Protein AF-A0A3E0PUY2-F1 (afdb_monomer_lite)

Secondary structure (DSSP, 8-state):
-------PPPPTTSPPPHHHHHHHHHHHHHHHHHHHHH---HHHHHHHHHHHHHHHHHT-S-TTGGGHHHHHHHS-GGGHHHHHHHHHHHTTT-TT-B-TTT--BTTTTB-HHHHHHHT--GGGGGSHHHHHHHHHHHHHHH-GGGSHHHHTTS--

pLDDT: 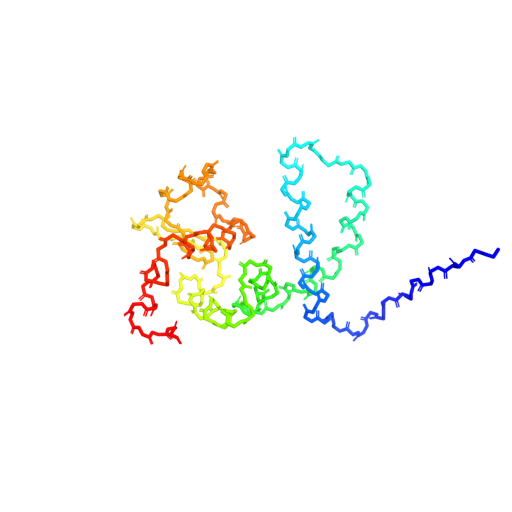mean 85.25, std 16.07, range [38.66, 98.69]

Structure (mmCIF, N/CA/C/O backbone):
data_AF-A0A3E0PUY2-F1
#
_entry.id   AF-A0A3E0PUY2-F1
#
loop_
_atom_site.group_PDB
_atom_site.id
_atom_site.type_symbol
_atom_site.label_atom_id
_atom_site.label_alt_id
_atom_site.label_comp_id
_atom_site.label_asym_id
_atom_site.label_entity_id
_atom_site.label_seq_id
_atom_site.pdbx_PDB_ins_code
_atom_site.Cartn_x
_atom_site.Cartn_y
_atom_site.Cartn_z
_atom_site.occupancy
_atom_site.B_iso_or_equiv
_atom_site.auth_seq_id
_atom_site.auth_comp_id
_atom_site.auth_asym_id
_atom_site.auth_atom_id
_atom_site.pdbx_PDB_model_num
ATOM 1 N N . MET A 1 1 ? -40.647 -15.129 22.048 1.00 40.00 1 MET A N 1
ATOM 2 C CA . MET A 1 1 ? -39.454 -15.988 21.926 1.00 40.00 1 MET A CA 1
ATOM 3 C C . MET A 1 1 ? -38.357 -15.114 21.355 1.00 40.00 1 MET A C 1
ATOM 5 O O . MET A 1 1 ? -38.403 -14.805 20.175 1.00 40.00 1 MET A O 1
ATOM 9 N N . THR A 1 2 ? -37.470 -14.613 22.208 1.00 38.66 2 THR A N 1
ATOM 10 C CA . THR A 1 2 ? -36.368 -13.735 21.801 1.00 38.66 2 THR A CA 1
ATOM 11 C C . THR A 1 2 ? -35.106 -14.575 21.896 1.00 38.66 2 THR A C 1
ATOM 13 O O . THR A 1 2 ? -34.766 -15.032 22.985 1.00 38.66 2 THR A O 1
ATOM 16 N N . ALA A 1 3 ? -34.475 -14.860 20.759 1.00 40.31 3 ALA A N 1
ATOM 17 C CA . ALA A 1 3 ? -33.190 -15.539 20.734 1.00 40.31 3 ALA A CA 1
ATOM 18 C C . ALA A 1 3 ? -32.136 -14.568 21.279 1.00 40.31 3 ALA A C 1
ATOM 20 O O . ALA A 1 3 ? -31.857 -13.541 20.664 1.00 40.31 3 ALA A O 1
ATOM 21 N N . ALA A 1 4 ? -31.604 -14.866 22.463 1.00 40.06 4 ALA A N 1
ATOM 22 C CA . ALA A 1 4 ? -30.401 -14.223 22.958 1.00 40.06 4 ALA A CA 1
ATOM 23 C C . ALA A 1 4 ? -29.227 -14.786 22.151 1.00 40.06 4 ALA A C 1
ATOM 25 O O . ALA A 1 4 ? -28.904 -15.968 22.270 1.00 40.06 4 ALA A O 1
ATOM 26 N N . LEU A 1 5 ? -28.629 -13.956 21.297 1.00 44.53 5 LEU A N 1
ATOM 27 C CA . LEU A 1 5 ? -27.320 -14.236 20.722 1.00 44.53 5 LEU A CA 1
ATOM 28 C C . LEU A 1 5 ? -26.318 -14.180 21.875 1.00 44.53 5 LEU A C 1
ATOM 30 O O . LEU A 1 5 ? -25.949 -13.105 22.345 1.00 44.53 5 LEU A O 1
ATOM 34 N N . LEU A 1 6 ? -25.961 -15.352 22.392 1.00 42.34 6 LEU A N 1
ATOM 35 C CA . LEU A 1 6 ? -24.875 -15.504 23.345 1.00 42.34 6 LEU A CA 1
ATOM 36 C C . LEU A 1 6 ? -23.573 -15.297 22.572 1.00 42.34 6 LEU A C 1
ATOM 38 O O . LEU A 1 6 ? -23.090 -16.209 21.907 1.00 42.34 6 LEU A O 1
ATOM 42 N N . PHE A 1 7 ? -23.029 -14.085 22.639 1.00 43.59 7 PHE A N 1
ATOM 43 C CA . PHE A 1 7 ? -21.609 -13.887 22.393 1.00 43.59 7 PHE A CA 1
ATOM 44 C C . PHE A 1 7 ? -20.865 -14.559 23.547 1.00 43.59 7 PHE A C 1
ATOM 46 O O . PHE A 1 7 ? -20.903 -14.086 24.685 1.00 43.59 7 PHE A O 1
ATOM 53 N N . SER A 1 8 ? -20.258 -15.710 23.269 1.00 47.19 8 SER A N 1
ATOM 54 C CA . SER A 1 8 ? -19.293 -16.315 24.181 1.00 47.19 8 SER A CA 1
ATOM 55 C C . SER A 1 8 ? -18.133 -15.335 24.383 1.00 47.19 8 SER A C 1
ATOM 57 O O . SER A 1 8 ? -17.658 -14.769 23.397 1.00 47.19 8 SER A O 1
ATOM 59 N N . PRO A 1 9 ? -17.664 -15.112 25.624 1.00 47.38 9 PRO A N 1
ATOM 60 C CA . PRO A 1 9 ? -16.438 -14.362 25.835 1.00 47.38 9 PRO A CA 1
ATOM 61 C C . PRO A 1 9 ? -15.287 -15.141 25.194 1.00 47.38 9 PRO A C 1
ATOM 63 O O . PRO A 1 9 ? -15.104 -16.323 25.486 1.00 47.38 9 PRO A O 1
ATOM 66 N N . VAL A 1 10 ? -14.546 -14.478 24.306 1.00 51.72 10 VAL A N 1
ATOM 67 C CA . VAL A 1 10 ? -13.274 -14.968 23.767 1.00 51.72 10 VAL A CA 1
ATOM 68 C C . VAL A 1 10 ? -12.391 -15.400 24.944 1.00 51.72 10 VAL A C 1
ATOM 70 O O . VAL A 1 10 ? -12.147 -14.623 25.872 1.00 51.72 10 VAL A O 1
ATOM 73 N N . SER A 1 11 ? -11.969 -16.664 24.947 1.00 50.25 11 SER A N 1
ATOM 74 C CA . SER A 1 11 ? -10.965 -17.165 25.885 1.00 50.25 11 SER A CA 1
ATOM 75 C C . SER A 1 11 ? -9.659 -16.420 25.628 1.00 50.25 11 SER A C 1
ATOM 77 O O . SER A 1 11 ? -9.105 -16.501 24.541 1.00 50.25 11 SER A O 1
ATOM 79 N N . LEU A 1 12 ? -9.140 -15.725 26.641 1.00 52.91 12 LEU A N 1
ATOM 80 C CA . LEU A 1 12 ? -7.900 -14.934 26.568 1.00 52.91 12 LEU A CA 1
ATOM 81 C C . LEU A 1 12 ? -6.609 -15.773 26.388 1.00 52.91 12 LEU A C 1
ATOM 83 O O . LEU A 1 12 ? -5.519 -15.219 26.497 1.00 52.91 12 LEU A O 1
ATOM 87 N N . ASP A 1 13 ? -6.723 -17.085 26.162 1.00 56.53 13 ASP A N 1
ATOM 88 C CA . ASP A 1 13 ? -5.600 -18.031 26.034 1.00 56.53 13 ASP A CA 1
ATOM 89 C C . ASP A 1 13 ? -5.413 -18.554 24.595 1.00 56.53 13 ASP A C 1
ATOM 91 O O . ASP A 1 13 ? -4.400 -19.169 24.280 1.00 56.53 13 ASP A O 1
ATOM 95 N N . GLU A 1 14 ? -6.358 -18.286 23.688 1.00 67.75 14 GLU A N 1
ATOM 96 C CA . GLU A 1 14 ? -6.216 -18.650 22.276 1.00 67.75 14 GLU A CA 1
ATOM 97 C C . GLU A 1 14 ? -5.814 -17.413 21.469 1.00 67.75 14 GLU A C 1
ATOM 99 O O . GLU A 1 14 ? -6.465 -16.367 21.522 1.00 67.75 14 GLU A O 1
ATOM 104 N N . SER A 1 15 ? -4.698 -17.512 20.741 1.00 72.94 15 SER A N 1
ATOM 105 C CA . SER A 1 15 ? -4.321 -16.496 19.759 1.00 72.94 15 SER A CA 1
ATOM 106 C C . SER A 1 15 ? -5.433 -16.371 18.711 1.00 72.94 15 SER A C 1
ATOM 108 O O . SER A 1 15 ? -5.921 -17.414 18.268 1.00 72.94 15 SER A O 1
ATOM 110 N N . PRO A 1 16 ? -5.804 -15.150 18.281 1.00 80.12 16 PRO A N 1
ATOM 111 C CA . PRO A 1 16 ? -6.812 -14.970 17.244 1.00 80.12 16 PRO A CA 1
ATOM 112 C C . PRO A 1 16 ? -6.466 -15.764 15.986 1.00 80.12 16 PRO A C 1
ATOM 114 O O . PRO A 1 16 ? -5.294 -15.893 15.624 1.00 80.12 16 PRO A O 1
ATOM 117 N N . THR A 1 17 ? -7.489 -16.278 15.319 1.00 83.69 17 THR A N 1
ATOM 118 C CA . THR A 1 17 ? -7.348 -16.941 14.021 1.00 83.69 17 THR A CA 1
ATOM 119 C C . THR A 1 17 ? -7.015 -15.936 12.914 1.00 83.69 17 THR A C 1
ATOM 121 O O . THR A 1 17 ? -7.278 -14.737 13.036 1.00 83.69 17 THR A O 1
ATOM 124 N N . ASP A 1 18 ? -6.483 -16.425 11.789 1.00 78.25 18 ASP A N 1
ATOM 125 C CA . ASP A 1 18 ? -6.200 -15.582 10.619 1.00 78.25 18 ASP A CA 1
ATOM 126 C C . ASP A 1 18 ? -7.458 -14.858 10.109 1.00 78.25 18 ASP A C 1
ATOM 128 O O . ASP A 1 18 ? -7.385 -13.691 9.726 1.00 78.25 18 ASP A O 1
ATOM 132 N N . GLU A 1 19 ? -8.621 -15.517 10.149 1.00 84.31 19 GLU A N 1
ATOM 133 C CA . GLU A 1 19 ? -9.909 -14.941 9.737 1.00 84.31 19 GLU A CA 1
ATOM 134 C C . GLU A 1 19 ? -10.328 -13.785 10.658 1.00 84.31 19 GLU A C 1
ATOM 136 O O . GLU A 1 19 ? -10.641 -12.693 10.180 1.00 84.31 19 GLU A O 1
ATOM 141 N N . GLU A 1 20 ? -10.224 -13.969 11.978 1.00 84.81 20 GLU A N 1
ATOM 142 C CA . GLU A 1 20 ? -10.489 -12.903 12.954 1.00 84.81 20 GLU A CA 1
ATOM 143 C C . GLU A 1 20 ? -9.526 -11.721 12.785 1.00 84.81 20 GLU A C 1
ATOM 145 O O . GLU A 1 20 ? -9.917 -10.561 12.950 1.00 84.81 20 GLU A O 1
ATOM 150 N N . CYS A 1 21 ? -8.273 -11.990 12.411 1.00 83.25 21 CYS A N 1
ATOM 151 C CA . CYS A 1 21 ? -7.306 -10.945 12.112 1.00 83.25 21 CYS A CA 1
ATOM 152 C C . CYS A 1 21 ? -7.650 -10.159 10.846 1.00 83.25 21 CYS A C 1
ATOM 154 O O . CYS A 1 21 ? -7.527 -8.930 10.845 1.00 83.25 21 CYS A O 1
ATOM 156 N N . VAL A 1 22 ? -8.095 -10.831 9.784 1.00 82.50 22 VAL A N 1
ATOM 157 C CA . VAL A 1 22 ? -8.550 -10.167 8.555 1.00 82.50 22 VAL A CA 1
ATOM 158 C C . VAL A 1 22 ? -9.746 -9.262 8.852 1.00 82.50 22 VAL A C 1
ATOM 160 O O . VAL A 1 22 ? -9.731 -8.089 8.467 1.00 82.50 22 VAL A O 1
ATOM 163 N N . ASP A 1 23 ? -10.735 -9.752 9.600 1.00 84.38 23 ASP A N 1
ATOM 164 C CA . ASP A 1 23 ? -11.933 -8.986 9.960 1.00 84.38 23 ASP A CA 1
ATOM 165 C C . ASP A 1 23 ? -11.613 -7.769 10.839 1.00 84.38 23 ASP A C 1
ATOM 167 O O . ASP A 1 23 ? -12.132 -6.665 10.606 1.00 84.38 23 ASP A O 1
ATOM 171 N N . ALA A 1 24 ? -10.714 -7.929 11.815 1.00 82.00 24 ALA A N 1
ATOM 172 C CA . ALA A 1 24 ? -10.246 -6.827 12.648 1.00 82.00 24 ALA A CA 1
ATOM 173 C C . ALA A 1 24 ? -9.562 -5.742 11.797 1.00 82.00 24 ALA A C 1
ATOM 175 O O . ALA A 1 24 ? -9.902 -4.560 11.909 1.00 82.00 24 ALA A O 1
ATOM 176 N N . TRP A 1 25 ? -8.653 -6.122 10.894 1.00 79.38 25 TRP A N 1
ATOM 177 C CA . TRP A 1 25 ? -7.976 -5.183 9.994 1.00 79.38 25 TRP A CA 1
ATOM 178 C C . TRP A 1 25 ? -8.933 -4.498 9.016 1.00 79.38 25 TRP A C 1
ATOM 180 O O . TRP A 1 25 ? -8.860 -3.277 8.845 1.00 79.38 25 TRP A O 1
ATOM 190 N N . ALA A 1 26 ? -9.853 -5.242 8.400 1.00 81.56 26 ALA A N 1
ATOM 191 C CA . ALA A 1 26 ? -10.848 -4.697 7.480 1.00 81.56 26 ALA A CA 1
ATOM 192 C C . ALA A 1 26 ? -11.753 -3.671 8.176 1.00 81.56 26 ALA A C 1
ATOM 194 O O . ALA A 1 26 ? -12.044 -2.596 7.627 1.00 81.56 26 ALA A O 1
ATOM 195 N N . THR A 1 27 ? -12.152 -3.965 9.414 1.00 82.50 27 THR A N 1
ATOM 196 C CA . THR A 1 27 ? -12.974 -3.064 10.220 1.00 82.50 27 THR A CA 1
ATOM 197 C C . THR A 1 27 ? -12.198 -1.812 10.616 1.00 82.50 27 THR A C 1
ATOM 199 O O . THR A 1 27 ? -12.689 -0.703 10.400 1.00 82.50 27 THR A O 1
ATOM 202 N N . MET A 1 28 ? -10.960 -1.955 11.098 1.00 77.62 28 MET A N 1
ATOM 203 C CA . MET A 1 28 ? -10.095 -0.823 11.451 1.00 77.62 28 MET A CA 1
ATOM 204 C C . MET A 1 28 ? -9.815 0.087 10.249 1.00 77.62 28 MET A C 1
ATOM 206 O O . MET A 1 28 ? -9.988 1.303 10.344 1.00 77.62 28 MET A O 1
ATOM 210 N N . ALA A 1 29 ? -9.475 -0.482 9.089 1.00 75.94 29 ALA A N 1
ATOM 211 C CA . ALA A 1 29 ? -9.260 0.280 7.860 1.00 75.94 29 ALA A CA 1
ATOM 212 C C . ALA A 1 29 ? -10.533 1.020 7.412 1.00 75.94 29 ALA A C 1
ATOM 214 O O . ALA A 1 29 ? -10.483 2.161 6.944 1.00 75.94 29 ALA A O 1
ATOM 215 N N . THR A 1 30 ? -11.702 0.397 7.576 1.00 80.06 30 THR A N 1
ATOM 216 C CA . THR A 1 30 ? -12.992 1.026 7.274 1.00 80.06 30 THR A CA 1
ATOM 217 C C . THR A 1 30 ? -13.293 2.181 8.226 1.00 80.06 30 THR A C 1
ATOM 219 O O . THR A 1 30 ? -13.685 3.257 7.766 1.00 80.06 30 THR A O 1
ATOM 222 N N . LEU A 1 31 ? -13.089 1.992 9.531 1.00 71.50 31 LEU A N 1
ATOM 223 C CA . LEU A 1 31 ? -13.293 3.033 10.535 1.00 71.50 31 LEU A CA 1
ATOM 224 C C . LEU A 1 31 ? -12.364 4.224 10.277 1.00 71.50 31 LEU A C 1
ATOM 226 O O . LEU A 1 31 ? -12.868 5.334 10.110 1.00 71.50 31 LEU A O 1
ATOM 230 N N . ALA A 1 32 ? -11.064 3.994 10.075 1.00 69.12 32 ALA A N 1
ATOM 231 C CA . ALA A 1 32 ? -10.090 5.046 9.773 1.00 69.12 32 ALA A CA 1
ATOM 232 C C . ALA A 1 32 ? -10.499 5.905 8.557 1.00 69.12 32 ALA A C 1
ATOM 234 O O . ALA A 1 32 ? -10.498 7.140 8.613 1.00 69.12 32 ALA A O 1
ATOM 235 N N . ARG A 1 33 ? -10.961 5.276 7.463 1.00 68.56 33 ARG A N 1
ATOM 236 C CA . ARG A 1 33 ? -11.478 6.004 6.285 1.00 68.56 33 ARG A CA 1
ATOM 237 C C . ARG A 1 33 ? -12.721 6.839 6.598 1.00 68.56 33 ARG A C 1
ATOM 239 O O . ARG A 1 33 ? -12.936 7.895 5.997 1.00 68.56 33 ARG A O 1
ATOM 246 N N . GLN A 1 34 ? -13.586 6.362 7.488 1.00 67.31 34 GLN A N 1
ATOM 247 C CA . GLN A 1 34 ? -14.824 7.050 7.838 1.00 67.31 34 GLN A CA 1
ATOM 248 C C . GLN A 1 34 ? -14.605 8.223 8.802 1.00 67.31 34 GLN A C 1
ATOM 250 O O . GLN A 1 34 ? -15.352 9.205 8.739 1.00 67.31 34 GLN A O 1
ATOM 255 N N . GLU A 1 35 ? -13.605 8.139 9.673 1.00 67.31 35 GLU A N 1
ATOM 256 C CA . GLU A 1 35 ? -13.200 9.212 10.585 1.00 67.31 35 GLU A CA 1
ATOM 257 C C . GLU A 1 35 ? -12.719 10.438 9.820 1.00 67.31 35 GLU A C 1
ATOM 259 O O . GLU A 1 35 ? -13.213 11.541 10.063 1.00 67.31 35 GLU A O 1
ATOM 264 N N . ALA A 1 36 ? -11.877 10.225 8.803 1.00 58.78 36 ALA A N 1
ATOM 265 C CA . ALA A 1 36 ? -11.389 11.278 7.915 1.00 58.78 36 ALA A CA 1
ATOM 266 C C . ALA A 1 36 ? -12.516 12.064 7.215 1.00 58.78 36 ALA A C 1
ATOM 268 O O . ALA A 1 36 ? -12.317 13.205 6.803 1.00 58.78 36 ALA A O 1
ATOM 269 N N . ARG A 1 37 ? -13.714 11.475 7.074 1.00 58.94 37 ARG A N 1
ATOM 270 C CA . ARG A 1 37 ? -14.856 12.101 6.389 1.00 58.94 37 ARG A CA 1
ATOM 271 C C . ARG A 1 37 ? -15.844 12.802 7.320 1.00 58.94 37 ARG A C 1
ATOM 273 O O . ARG A 1 37 ? -16.547 13.697 6.858 1.00 58.94 37 ARG A O 1
ATOM 280 N N . ARG A 1 38 ? -16.002 12.347 8.569 1.00 65.44 38 ARG A N 1
ATOM 281 C CA . ARG A 1 38 ? -17.141 12.747 9.428 1.00 65.44 38 ARG A CA 1
ATOM 282 C C . ARG A 1 38 ? -16.820 12.913 10.921 1.00 65.44 38 ARG A C 1
ATOM 284 O O . ARG A 1 38 ? -17.720 13.291 11.663 1.00 65.44 38 ARG A O 1
ATOM 291 N N . GLY A 1 39 ? -15.583 12.659 11.357 1.00 57.44 39 GLY A N 1
ATOM 292 C CA . GLY A 1 39 ? -15.235 12.549 12.780 1.00 57.44 39 GLY A CA 1
ATOM 293 C C . GLY A 1 39 ? -15.731 11.240 13.418 1.00 57.44 39 GLY A C 1
ATOM 294 O O . GLY A 1 39 ? -16.598 10.553 12.864 1.00 57.44 39 GLY A O 1
ATOM 295 N N . LEU A 1 40 ? -15.157 10.854 14.566 1.00 65.38 40 LEU A N 1
ATOM 296 C CA . LEU A 1 40 ? -15.626 9.692 15.335 1.00 65.38 40 LEU A CA 1
ATOM 297 C C . LEU A 1 40 ? -16.907 10.028 16.097 1.00 65.38 40 LEU A C 1
ATOM 299 O O . LEU A 1 40 ? -17.002 11.064 16.751 1.00 65.38 40 LEU A O 1
ATOM 303 N N . THR A 1 41 ? -17.861 9.103 16.078 1.00 74.38 41 THR A N 1
ATOM 304 C CA . THR A 1 41 ? -19.014 9.104 16.984 1.00 74.38 41 THR A CA 1
ATOM 305 C C . THR A 1 41 ? -18.716 8.242 18.216 1.00 74.38 41 THR A C 1
ATOM 307 O O . THR A 1 41 ? -17.818 7.401 18.186 1.00 74.38 41 THR A O 1
ATOM 310 N N . SER A 1 42 ? -19.481 8.417 19.301 1.00 70.56 42 SER A N 1
ATOM 311 C CA . SER A 1 42 ? -19.315 7.619 20.531 1.00 70.56 42 SER A CA 1
ATOM 312 C C . SER A 1 42 ? -19.497 6.115 20.291 1.00 70.56 42 SER A C 1
ATOM 314 O O . SER A 1 42 ? -18.767 5.314 20.867 1.00 70.56 42 SER A O 1
ATOM 316 N N . ASP A 1 43 ? -20.409 5.733 19.396 1.00 74.81 43 ASP A N 1
ATOM 317 C CA . ASP A 1 43 ? -20.631 4.328 19.032 1.00 74.81 43 ASP A CA 1
ATOM 318 C C . ASP A 1 43 ? -19.412 3.725 18.320 1.00 74.81 43 ASP A C 1
ATOM 320 O O . ASP A 1 43 ? -19.065 2.570 18.542 1.00 74.81 43 ASP A O 1
ATOM 324 N N . ARG A 1 44 ? -18.700 4.523 17.511 1.00 73.44 44 ARG A N 1
ATOM 325 C CA . ARG A 1 44 ? -17.463 4.080 16.848 1.00 73.44 44 ARG A CA 1
ATOM 326 C C . ARG A 1 44 ? -16.314 3.906 17.826 1.00 73.44 44 ARG A C 1
ATOM 328 O O . ARG A 1 44 ? -15.549 2.963 17.681 1.00 73.44 44 ARG A O 1
ATOM 335 N N . LEU A 1 45 ? -16.204 4.783 18.824 1.00 67.56 45 LEU A N 1
ATOM 336 C CA . LEU A 1 45 ? -15.220 4.628 19.897 1.00 67.56 45 LEU A CA 1
ATOM 337 C C . LEU A 1 45 ? -15.437 3.322 20.675 1.00 67.56 45 LEU A C 1
ATOM 339 O O . LEU A 1 45 ? -14.465 2.663 21.031 1.00 67.56 45 LEU A O 1
ATOM 343 N N . ALA A 1 46 ? -16.694 2.927 20.897 1.00 75.44 46 ALA A N 1
ATOM 344 C CA . ALA A 1 46 ? -17.013 1.640 21.507 1.00 75.44 46 ALA A CA 1
ATOM 345 C C . ALA A 1 46 ? -16.585 0.465 20.608 1.00 75.44 46 ALA A C 1
ATOM 347 O O . ALA A 1 46 ? -15.866 -0.411 21.076 1.00 75.44 46 ALA A O 1
ATOM 348 N N . SER A 1 47 ? -16.910 0.496 19.308 1.00 76.38 47 SER A N 1
ATOM 349 C CA . SER A 1 47 ? -16.458 -0.540 18.362 1.00 76.38 47 SER A CA 1
ATOM 350 C C . SER A 1 47 ? -14.934 -0.640 18.260 1.00 76.38 47 SER A C 1
ATOM 352 O O . SER A 1 47 ? -14.406 -1.740 18.145 1.00 76.38 47 SER A O 1
ATOM 354 N N . LEU A 1 48 ? -14.215 0.487 18.319 1.00 74.50 48 LEU A N 1
ATOM 355 C CA . LEU A 1 48 ? -12.753 0.475 18.374 1.00 74.50 48 LEU A CA 1
ATOM 356 C C . LEU A 1 48 ? -12.266 -0.239 19.636 1.00 74.50 48 LEU A C 1
ATOM 358 O O . LEU A 1 48 ? -11.464 -1.159 19.529 1.00 74.50 48 LEU A O 1
ATOM 362 N N . ASN A 1 49 ? -12.773 0.133 20.814 1.00 78.19 49 ASN A N 1
ATOM 363 C CA . ASN A 1 49 ? -12.352 -0.479 22.078 1.00 78.19 49 ASN A CA 1
ATOM 364 C C . ASN A 1 49 ? -12.585 -1.994 22.127 1.00 78.19 49 ASN A C 1
ATOM 366 O O . ASN A 1 49 ? -11.749 -2.701 22.686 1.00 78.19 49 ASN A O 1
ATOM 370 N N . ASP A 1 50 ? -13.660 -2.484 21.512 1.00 82.81 50 ASP A N 1
ATOM 371 C CA . ASP A 1 50 ? -13.954 -3.919 21.447 1.00 82.81 50 ASP A CA 1
ATOM 372 C C . ASP A 1 50 ? -13.003 -4.673 20.499 1.00 82.81 50 ASP A C 1
ATOM 374 O O . ASP A 1 50 ? -12.658 -5.824 20.757 1.00 82.81 50 ASP A O 1
ATOM 378 N N . LEU A 1 51 ? -12.538 -4.028 19.422 1.00 76.25 51 LEU A N 1
ATOM 379 C CA . LEU A 1 51 ? -11.661 -4.639 18.412 1.00 76.25 51 LEU A CA 1
ATOM 380 C C . LEU A 1 51 ? -10.167 -4.472 18.705 1.00 76.25 51 LEU A C 1
ATOM 382 O O . LEU A 1 51 ? -9.347 -5.215 18.163 1.00 76.25 51 LEU A O 1
ATOM 386 N N . LEU A 1 52 ? -9.796 -3.507 19.551 1.00 74.56 52 LEU A N 1
ATOM 387 C CA . LEU A 1 52 ? -8.403 -3.202 19.879 1.00 74.56 52 LEU A CA 1
ATOM 388 C C . LEU A 1 52 ? -7.609 -4.420 20.389 1.00 74.56 52 LEU A C 1
ATOM 390 O O . LEU A 1 52 ? -6.481 -4.584 19.925 1.00 74.56 52 LEU A O 1
ATOM 394 N N . PRO A 1 53 ? -8.126 -5.289 21.282 1.00 78.62 53 PRO A N 1
ATOM 395 C CA . PRO A 1 53 ? -7.375 -6.457 21.748 1.00 78.62 53 PRO A CA 1
ATOM 396 C C . PRO A 1 53 ? -7.028 -7.433 20.617 1.00 78.62 53 PRO A C 1
ATOM 398 O O . PRO A 1 53 ? -5.871 -7.837 20.495 1.00 78.62 53 PRO A O 1
ATOM 401 N N . THR A 1 54 ? -8.001 -7.752 19.756 1.00 76.38 54 THR A N 1
ATOM 402 C CA . THR A 1 54 ? -7.807 -8.619 18.584 1.00 76.38 54 THR A CA 1
ATOM 403 C C . THR A 1 54 ? -6.831 -7.981 17.606 1.00 76.38 54 THR A C 1
ATOM 405 O O . THR A 1 54 ? -5.859 -8.611 17.205 1.00 76.38 54 THR A O 1
ATOM 408 N N . PHE A 1 55 ? -7.018 -6.698 17.290 1.00 74.00 55 PHE A N 1
ATOM 409 C CA . PHE A 1 55 ? -6.119 -5.955 16.414 1.00 74.00 55 PHE A CA 1
ATOM 410 C C . PHE A 1 55 ? -4.674 -5.968 16.921 1.00 74.00 55 PHE A C 1
ATOM 412 O O . PHE A 1 55 ? -3.758 -6.286 16.164 1.00 74.00 55 PHE A O 1
ATOM 419 N N . VAL A 1 56 ? -4.463 -5.666 18.207 1.00 75.75 56 VAL A N 1
ATOM 420 C CA . VAL A 1 56 ? -3.131 -5.682 18.821 1.00 75.75 56 VAL A CA 1
ATOM 421 C C . VAL A 1 56 ? -2.513 -7.064 18.678 1.00 75.75 56 VAL A C 1
ATOM 423 O O . VAL A 1 56 ? -1.409 -7.144 18.149 1.00 75.75 56 VAL A O 1
ATOM 426 N N . ALA A 1 57 ? -3.224 -8.132 19.054 1.00 77.38 57 ALA A N 1
ATOM 427 C CA . ALA A 1 57 ? -2.740 -9.506 18.926 1.00 77.38 57 ALA A CA 1
ATOM 428 C C . ALA A 1 57 ? -2.349 -9.862 17.478 1.00 77.38 57 ALA A C 1
ATOM 430 O O . ALA A 1 57 ? -1.264 -10.396 17.252 1.00 77.38 57 ALA A O 1
ATOM 431 N N . CYS A 1 58 ? -3.150 -9.456 16.493 1.00 74.50 58 CYS A N 1
ATOM 432 C CA . CYS A 1 58 ? -2.871 -9.654 15.068 1.00 74.50 58 CYS A CA 1
ATOM 433 C C . CYS A 1 58 ? -1.681 -8.838 14.538 1.00 74.50 58 CYS A C 1
ATOM 435 O O . CYS A 1 58 ? -1.185 -9.107 13.447 1.00 74.50 58 CYS A O 1
ATOM 437 N N . THR A 1 59 ? -1.202 -7.839 15.287 1.00 73.44 59 THR A N 1
ATOM 438 C CA . THR A 1 59 ? -0.030 -7.030 14.914 1.00 73.44 59 THR A CA 1
ATOM 439 C C . THR A 1 59 ? 1.272 -7.472 15.590 1.00 73.44 59 THR A C 1
ATOM 441 O O . THR A 1 59 ? 2.304 -6.854 15.314 1.00 73.44 59 THR A O 1
ATOM 444 N N . GLN A 1 60 ? 1.243 -8.514 16.437 1.00 70.19 60 GLN A N 1
ATOM 445 C CA . GLN A 1 60 ? 2.392 -8.984 17.233 1.00 70.19 60 GLN A CA 1
ATOM 446 C C . GLN A 1 60 ? 3.418 -9.821 16.450 1.00 70.19 60 GLN A C 1
ATOM 448 O O . GLN A 1 60 ? 4.416 -10.237 17.032 1.00 70.19 60 GLN A O 1
ATOM 453 N N . GLY A 1 61 ? 3.197 -10.090 15.158 1.00 67.94 61 GLY A N 1
ATOM 454 C CA . GLY A 1 61 ? 4.203 -10.746 14.317 1.00 67.94 61 GLY A CA 1
ATOM 455 C C . GLY A 1 61 ? 5.463 -9.885 14.136 1.00 67.94 61 GLY A C 1
ATOM 456 O O . GLY A 1 61 ? 5.405 -8.652 14.183 1.00 67.94 61 GLY A O 1
ATOM 457 N N . ASP A 1 62 ? 6.597 -10.531 13.877 1.00 76.50 62 ASP A N 1
ATOM 458 C CA . ASP A 1 62 ? 7.850 -9.842 13.572 1.00 76.50 62 ASP A CA 1
ATOM 459 C C . ASP A 1 62 ? 7.992 -9.581 12.065 1.00 76.50 62 ASP A C 1
ATOM 461 O O . ASP A 1 62 ? 7.579 -10.377 11.221 1.00 76.50 62 ASP A O 1
ATOM 465 N N . GLY A 1 63 ? 8.611 -8.451 11.713 1.00 87.94 63 GLY A N 1
ATOM 466 C CA . GLY A 1 63 ? 8.973 -8.135 10.330 1.00 87.94 63 GLY A CA 1
ATOM 467 C C . GLY A 1 63 ? 7.778 -8.065 9.375 1.00 87.94 63 GLY A C 1
ATOM 468 O O . GLY A 1 63 ? 6.877 -7.244 9.552 1.00 87.94 63 GLY A O 1
ATOM 469 N N . VAL A 1 64 ? 7.817 -8.886 8.323 1.00 94.38 64 VAL A N 1
ATOM 470 C CA . VAL A 1 64 ? 6.822 -8.896 7.241 1.00 94.38 64 VAL A CA 1
ATOM 471 C C . VAL A 1 64 ? 5.552 -9.640 7.653 1.00 94.38 64 VAL A C 1
ATOM 473 O O . VAL A 1 64 ? 4.463 -9.166 7.346 1.00 94.38 64 VAL A O 1
ATOM 476 N N . ASP A 1 65 ? 5.673 -10.749 8.388 1.00 91.75 65 ASP A N 1
ATOM 477 C CA . ASP A 1 65 ? 4.579 -11.701 8.642 1.00 91.75 65 ASP A CA 1
ATOM 478 C C . ASP A 1 65 ? 3.365 -11.062 9.327 1.00 91.75 65 ASP A C 1
ATOM 480 O O . ASP A 1 65 ? 2.221 -11.391 9.013 1.00 91.75 65 ASP A O 1
ATOM 484 N N . ARG A 1 66 ? 3.591 -10.052 10.175 1.00 90.44 66 ARG A N 1
ATOM 485 C CA . ARG A 1 66 ? 2.526 -9.282 10.845 1.00 90.44 66 ARG A CA 1
ATOM 486 C C . ARG A 1 66 ? 1.536 -8.598 9.903 1.00 90.44 66 ARG A C 1
ATOM 488 O O . ARG A 1 66 ? 0.457 -8.201 10.334 1.00 90.44 66 ARG A O 1
ATOM 495 N N . TRP A 1 67 ? 1.914 -8.397 8.644 1.00 93.25 67 TRP A N 1
ATOM 496 C CA . TRP A 1 67 ? 1.083 -7.719 7.656 1.00 93.25 67 TRP A CA 1
ATOM 497 C C . TRP A 1 67 ? 0.199 -8.677 6.861 1.00 93.25 67 TRP A C 1
ATOM 499 O O . TRP A 1 67 ? -0.681 -8.197 6.152 1.00 93.25 67 TRP A O 1
ATOM 509 N N . GLY A 1 68 ? 0.376 -9.997 6.995 1.00 93.06 68 GLY A N 1
ATOM 510 C CA . GLY A 1 68 ? -0.368 -11.009 6.237 1.00 93.06 68 GLY A CA 1
ATOM 511 C C . GLY A 1 68 ? -1.886 -10.802 6.268 1.00 93.06 68 GLY A C 1
ATOM 512 O O . GLY A 1 68 ? -2.486 -10.651 5.202 1.00 93.06 68 GLY A O 1
ATOM 513 N N . PRO A 1 69 ? -2.511 -10.671 7.454 1.00 90.94 69 PRO A N 1
ATOM 514 C CA . PRO A 1 69 ? -3.943 -10.401 7.545 1.00 90.94 69 PRO A CA 1
ATOM 515 C C . PRO A 1 69 ? -4.373 -9.111 6.832 1.00 90.94 69 PRO A C 1
ATOM 517 O O . PRO A 1 69 ? -5.401 -9.090 6.162 1.00 90.94 69 PRO A O 1
ATOM 520 N N . LEU A 1 70 ? -3.573 -8.041 6.908 1.00 91.88 70 LEU A N 1
ATOM 521 C CA . LEU A 1 70 ? -3.875 -6.782 6.222 1.00 91.88 70 LEU A CA 1
ATOM 522 C C . LEU A 1 70 ? -3.694 -6.887 4.701 1.00 91.88 70 LEU A C 1
ATOM 524 O O . LEU A 1 70 ? -4.455 -6.279 3.951 1.00 91.88 70 LEU A O 1
ATOM 528 N N . VAL A 1 71 ? -2.714 -7.659 4.227 1.00 96.12 71 VAL A N 1
ATOM 529 C CA . VAL A 1 71 ? -2.539 -7.951 2.797 1.00 96.12 71 VAL A CA 1
ATOM 530 C C . VAL A 1 71 ? -3.775 -8.673 2.253 1.00 96.12 71 VAL A C 1
ATOM 532 O O . VAL A 1 71 ? -4.304 -8.264 1.220 1.00 96.12 71 VAL A O 1
ATOM 535 N N . SER A 1 72 ? -4.303 -9.658 2.981 1.00 94.25 72 SER A N 1
ATOM 536 C CA . SER A 1 72 ? -5.514 -10.400 2.598 1.00 94.25 72 SER A CA 1
ATOM 537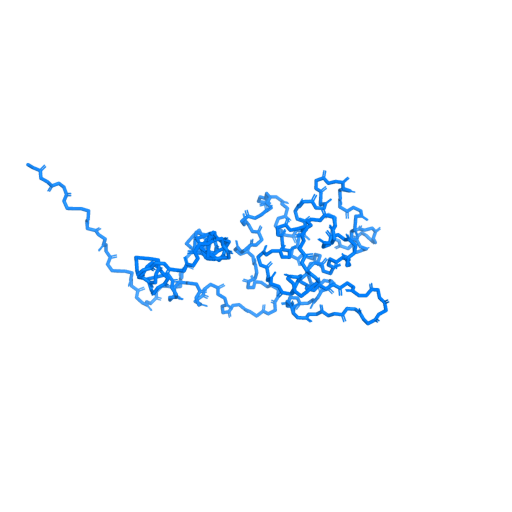 C C . SER A 1 72 ? -6.778 -9.532 2.490 1.00 94.25 72 SER A C 1
ATOM 539 O O . SER A 1 72 ? -7.735 -9.933 1.836 1.00 94.25 72 SER A O 1
ATOM 541 N N . VAL A 1 73 ? -6.795 -8.324 3.070 1.00 93.31 73 VAL A N 1
ATOM 542 C CA . VAL A 1 73 ? -7.903 -7.364 2.887 1.00 93.31 73 VAL A CA 1
ATOM 543 C C . VAL A 1 73 ? -7.927 -6.781 1.465 1.00 93.31 73 VAL A C 1
ATOM 545 O O . VAL A 1 73 ? -8.998 -6.450 0.955 1.00 93.31 73 VAL A O 1
ATOM 548 N N . TYR A 1 74 ? -6.766 -6.624 0.818 1.00 96.06 74 TYR A N 1
ATOM 549 C CA . TYR A 1 74 ? -6.632 -5.880 -0.447 1.00 96.06 74 TYR A CA 1
ATOM 550 C C . TYR A 1 74 ? -6.241 -6.729 -1.655 1.00 96.06 74 TYR A C 1
ATOM 552 O O . TYR A 1 74 ? -6.354 -6.253 -2.790 1.00 96.06 74 TYR A O 1
ATOM 560 N N . PHE A 1 75 ? -5.761 -7.948 -1.426 1.00 96.88 75 PHE A N 1
ATOM 561 C CA . PHE A 1 75 ? -5.246 -8.841 -2.456 1.00 96.88 75 PHE A CA 1
ATOM 562 C C . PHE A 1 75 ? -5.963 -10.189 -2.408 1.00 96.88 75 PHE A C 1
ATOM 564 O O . PHE A 1 75 ? -6.438 -10.616 -1.358 1.00 96.88 75 PHE A O 1
ATOM 571 N N . ALA A 1 76 ? -6.049 -10.854 -3.560 1.00 95.56 76 ALA A N 1
ATOM 572 C CA . ALA A 1 76 ? -6.598 -12.201 -3.637 1.00 95.56 76 ALA A CA 1
ATOM 573 C C . ALA A 1 76 ? -5.712 -13.187 -2.859 1.00 95.56 76 ALA A C 1
ATOM 575 O O . ALA A 1 76 ? -4.501 -12.988 -2.750 1.00 95.56 76 ALA A O 1
ATOM 576 N N . SER A 1 77 ? -6.305 -14.263 -2.341 1.00 93.44 77 SER A N 1
ATOM 577 C CA . SER A 1 77 ? -5.602 -15.266 -1.528 1.00 93.44 77 SER A CA 1
ATOM 578 C C . SER A 1 77 ? -4.348 -15.830 -2.206 1.00 93.44 77 SER A C 1
ATOM 580 O O . SER A 1 77 ? -3.314 -15.996 -1.568 1.00 93.44 77 SER A O 1
ATOM 582 N N . GLU A 1 78 ? -4.414 -16.060 -3.516 1.00 96.00 78 GLU A N 1
ATOM 583 C CA . GLU A 1 78 ? -3.329 -16.576 -4.355 1.00 96.00 78 GLU A CA 1
ATOM 584 C C . GLU A 1 78 ? -2.171 -15.585 -4.570 1.00 96.00 78 GLU A C 1
ATOM 586 O O . GLU A 1 78 ? -1.110 -15.961 -5.074 1.00 96.00 78 GLU A O 1
ATOM 591 N N . ASP A 1 79 ? -2.365 -14.322 -4.194 1.00 97.50 79 ASP A N 1
ATOM 592 C CA . ASP A 1 79 ? -1.390 -13.247 -4.348 1.00 97.50 79 ASP A CA 1
ATOM 593 C C . ASP A 1 79 ? -0.742 -12.828 -3.025 1.00 97.50 79 ASP A C 1
ATOM 595 O O . ASP A 1 79 ? 0.274 -12.129 -3.048 1.00 97.50 79 ASP A O 1
ATOM 599 N N . VAL A 1 80 ? -1.275 -13.267 -1.880 1.00 96.44 80 VAL A N 1
ATOM 600 C CA . VAL A 1 80 ? -0.798 -12.858 -0.548 1.00 96.44 80 VAL A CA 1
ATOM 601 C C . VAL A 1 80 ? 0.691 -13.153 -0.379 1.00 96.44 80 VAL A C 1
ATOM 603 O O . VAL A 1 80 ? 1.463 -12.242 -0.085 1.00 96.44 80 VAL A O 1
ATOM 606 N N . GLU A 1 81 ? 1.131 -14.385 -0.643 1.00 97.12 81 GLU A N 1
ATOM 607 C CA . GLU A 1 81 ? 2.547 -14.770 -0.515 1.00 97.12 81 GLU A CA 1
ATOM 608 C C . GLU A 1 81 ? 3.460 -13.925 -1.414 1.00 97.12 81 GLU A C 1
ATOM 610 O O . GLU A 1 81 ? 4.553 -13.5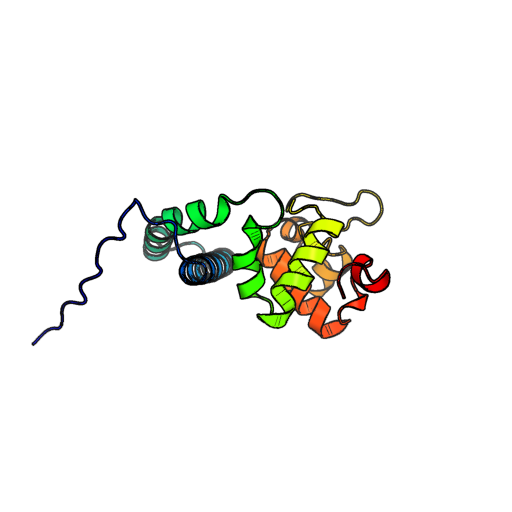14 -1.013 1.00 97.12 81 GLU A O 1
ATOM 615 N N . ARG A 1 82 ? 2.993 -13.600 -2.626 1.00 98.31 82 ARG A N 1
ATOM 616 C CA . ARG A 1 82 ? 3.738 -12.768 -3.575 1.00 98.31 82 ARG A CA 1
ATOM 617 C C . ARG A 1 82 ? 3.894 -11.345 -3.056 1.00 98.31 82 ARG A C 1
ATOM 619 O O . ARG A 1 82 ? 4.992 -10.792 -3.111 1.00 98.31 82 ARG A O 1
ATOM 626 N N . VAL A 1 83 ? 2.820 -10.756 -2.542 1.00 98.44 83 VAL A N 1
ATOM 627 C CA . VAL A 1 83 ? 2.838 -9.405 -1.967 1.00 98.44 83 VAL A CA 1
ATOM 628 C C . VAL A 1 83 ? 3.729 -9.355 -0.729 1.00 98.44 83 VAL A C 1
ATOM 630 O O . VAL A 1 83 ? 4.518 -8.423 -0.592 1.00 98.44 83 VAL A O 1
ATOM 633 N N . MET A 1 84 ? 3.681 -10.378 0.123 1.00 98.00 84 MET A N 1
ATOM 634 C CA . MET A 1 84 ? 4.552 -10.490 1.295 1.00 98.00 84 MET A CA 1
ATOM 635 C C . MET A 1 84 ? 6.031 -10.598 0.887 1.00 98.00 84 MET A C 1
ATOM 637 O O . MET A 1 84 ? 6.874 -9.880 1.425 1.00 98.00 84 MET A O 1
ATOM 641 N N . CYS A 1 85 ? 6.356 -11.389 -0.144 1.00 98.44 85 CYS A N 1
ATOM 642 C CA . CYS A 1 85 ? 7.705 -11.432 -0.723 1.00 98.44 85 CYS A CA 1
ATOM 643 C C . CYS A 1 85 ? 8.165 -10.052 -1.227 1.00 98.44 85 CYS A C 1
ATOM 645 O O . CYS A 1 85 ? 9.284 -9.617 -0.936 1.00 98.44 85 CYS A O 1
ATOM 647 N N . LEU A 1 86 ? 7.301 -9.336 -1.958 1.00 98.56 86 LEU A N 1
ATOM 648 C CA . LEU A 1 86 ? 7.594 -7.982 -2.430 1.00 98.56 86 LEU A CA 1
ATOM 649 C C . LEU A 1 86 ? 7.856 -7.038 -1.254 1.00 98.56 86 LEU A C 1
ATOM 651 O O . LEU A 1 86 ? 8.888 -6.375 -1.241 1.00 98.56 86 LEU A O 1
ATOM 655 N N . MET A 1 87 ? 6.986 -7.026 -0.246 1.00 98.62 87 MET A N 1
ATOM 656 C CA . MET A 1 87 ? 7.129 -6.196 0.952 1.00 98.62 87 MET A CA 1
ATOM 657 C C . MET A 1 87 ? 8.462 -6.440 1.672 1.00 98.62 87 MET A C 1
ATOM 659 O O . MET A 1 87 ? 9.127 -5.490 2.090 1.00 98.62 87 MET A O 1
ATOM 663 N N . GLY A 1 88 ? 8.899 -7.699 1.761 1.00 98.06 88 GLY A N 1
ATOM 664 C CA . GLY A 1 88 ? 10.207 -8.049 2.312 1.00 98.06 88 GLY A CA 1
ATOM 665 C C . GLY A 1 88 ? 11.367 -7.384 1.570 1.00 98.06 88 GLY A C 1
ATOM 666 O O . GLY A 1 88 ? 12.281 -6.853 2.199 1.00 98.06 88 GLY A O 1
ATOM 667 N N . HIS A 1 89 ? 11.313 -7.341 0.238 1.00 98.12 89 HIS A N 1
ATOM 668 C CA . HIS A 1 89 ? 12.341 -6.689 -0.576 1.00 98.12 89 HIS A CA 1
ATOM 669 C C . HIS A 1 89 ? 12.224 -5.164 -0.651 1.00 98.12 89 HIS A C 1
ATOM 671 O O . HIS A 1 89 ? 13.239 -4.497 -0.850 1.00 98.12 89 HIS A O 1
ATOM 677 N N . GLU A 1 90 ? 11.012 -4.625 -0.554 1.00 98.06 90 GLU A N 1
ATOM 678 C CA . GLU A 1 90 ? 10.742 -3.198 -0.717 1.00 98.06 90 GLU A CA 1
ATOM 679 C C . GLU A 1 90 ? 10.989 -2.424 0.588 1.00 98.06 90 GLU A C 1
ATOM 681 O O . GLU A 1 90 ? 11.640 -1.378 0.572 1.00 98.06 90 GLU A O 1
ATOM 686 N N . SER A 1 91 ? 10.529 -2.938 1.732 1.00 98.06 91 SER A N 1
ATOM 687 C CA . SER A 1 91 ? 10.605 -2.224 3.016 1.00 98.06 91 SER A CA 1
ATOM 688 C C . SER A 1 91 ? 11.055 -3.071 4.202 1.00 98.06 91 SER A C 1
ATOM 690 O O . SER A 1 91 ? 11.231 -2.528 5.291 1.00 98.06 91 SER A O 1
ATOM 692 N N . ASN A 1 92 ? 11.204 -4.389 4.034 1.00 97.00 92 ASN A N 1
ATOM 693 C CA . ASN A 1 92 ? 11.391 -5.327 5.143 1.00 97.00 92 ASN A CA 1
ATOM 694 C C . ASN A 1 92 ? 10.259 -5.241 6.195 1.00 97.00 92 ASN A C 1
ATOM 696 O O . ASN A 1 92 ? 10.486 -5.423 7.391 1.00 97.00 92 ASN A O 1
ATOM 700 N N . GLY A 1 93 ? 9.038 -4.913 5.753 1.00 96.31 93 GLY A N 1
ATOM 701 C CA . GLY A 1 93 ? 7.874 -4.750 6.627 1.00 96.31 93 GLY A CA 1
ATOM 702 C C . GLY A 1 93 ? 7.846 -3.438 7.422 1.00 96.31 93 GLY A C 1
ATOM 703 O O . GLY A 1 93 ? 7.031 -3.312 8.334 1.00 96.31 93 GLY A O 1
ATOM 704 N N . ASP A 1 94 ? 8.702 -2.459 7.107 1.00 96.25 94 ASP A N 1
ATOM 705 C CA . ASP A 1 94 ? 8.704 -1.144 7.758 1.00 96.25 94 ASP A CA 1
ATOM 706 C C . ASP A 1 94 ? 7.713 -0.181 7.065 1.00 96.25 94 ASP A C 1
ATOM 708 O O . ASP A 1 94 ? 7.944 0.246 5.927 1.00 96.25 94 ASP A O 1
ATOM 712 N N . PRO A 1 95 ? 6.606 0.215 7.725 1.00 96.00 95 PRO A N 1
ATOM 713 C CA . PRO A 1 95 ? 5.627 1.125 7.136 1.00 96.00 95 PRO A CA 1
ATOM 714 C C . PRO A 1 95 ? 6.125 2.571 7.058 1.00 96.00 95 PRO A C 1
ATOM 716 O O . PRO A 1 95 ? 5.535 3.384 6.353 1.00 96.00 95 PRO A O 1
ATOM 719 N N . THR A 1 96 ? 7.218 2.900 7.747 1.00 96.88 96 THR A N 1
ATOM 720 C CA . THR A 1 96 ? 7.863 4.217 7.717 1.00 96.88 96 THR A CA 1
ATOM 721 C C . THR A 1 96 ? 9.037 4.281 6.734 1.00 96.88 96 THR A C 1
ATOM 723 O O . THR A 1 96 ? 9.641 5.345 6.565 1.00 96.88 96 THR A O 1
ATOM 726 N N . ALA A 1 97 ? 9.330 3.177 6.032 1.00 98.00 97 ALA A N 1
ATOM 727 C CA . ALA A 1 97 ? 10.433 3.087 5.087 1.00 98.00 97 ALA A CA 1
ATOM 728 C C . ALA A 1 97 ? 10.327 4.151 3.992 1.00 98.00 97 ALA A C 1
ATOM 730 O O . ALA A 1 97 ? 9.291 4.316 3.340 1.00 98.00 97 ALA A O 1
ATOM 7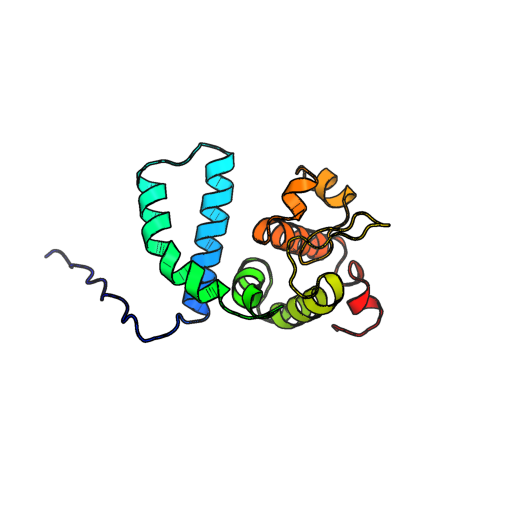31 N N . ARG A 1 98 ? 11.438 4.846 3.743 1.00 98.31 98 ARG A N 1
ATOM 732 C CA . ARG A 1 98 ? 11.542 5.877 2.711 1.00 98.31 98 ARG A CA 1
ATOM 733 C C . ARG A 1 98 ? 12.813 5.709 1.896 1.00 98.31 98 ARG A C 1
ATOM 735 O O . ARG A 1 98 ? 13.918 5.819 2.426 1.00 98.31 98 ARG A O 1
ATOM 742 N N . ASN A 1 99 ? 12.663 5.584 0.584 1.00 97.69 99 ASN A N 1
ATOM 743 C CA . ASN A 1 99 ? 13.783 5.689 -0.335 1.00 97.69 99 ASN A CA 1
ATOM 744 C C . ASN A 1 99 ? 14.211 7.158 -0.488 1.00 97.69 99 ASN A C 1
ATOM 746 O O . ASN A 1 99 ? 13.434 8.009 -0.926 1.00 97.69 99 ASN A O 1
ATOM 750 N N . SER A 1 100 ? 15.461 7.473 -0.147 1.00 96.00 100 SER A N 1
ATOM 751 C CA . SER A 1 100 ? 15.984 8.846 -0.174 1.00 96.00 100 SER A CA 1
ATOM 752 C C . SER A 1 100 ? 16.181 9.418 -1.581 1.00 96.00 100 SER A C 1
ATOM 754 O O . SER A 1 100 ? 16.196 10.637 -1.735 1.00 96.00 100 SER A O 1
ATOM 756 N N . THR A 1 101 ? 16.323 8.563 -2.597 1.00 96.31 101 THR A N 1
ATOM 757 C CA . THR A 1 101 ? 16.570 8.972 -3.987 1.00 96.31 101 THR A CA 1
ATOM 758 C C . THR A 1 101 ? 15.271 9.116 -4.771 1.00 96.31 101 THR A C 1
ATOM 760 O O . THR A 1 101 ? 15.041 10.149 -5.393 1.00 96.31 101 THR A O 1
ATOM 763 N N . SER A 1 102 ? 14.404 8.101 -4.741 1.00 96.50 102 SER A N 1
ATOM 764 C CA . SER A 1 102 ? 13.153 8.092 -5.512 1.00 96.50 102 SER A CA 1
ATOM 765 C C . SER A 1 102 ? 11.968 8.705 -4.760 1.00 96.50 102 SER A C 1
ATOM 767 O O . SER A 1 102 ? 10.973 9.088 -5.374 1.00 96.50 102 SER A O 1
ATOM 769 N N . GLY A 1 103 ? 12.054 8.782 -3.429 1.00 97.62 103 GLY A N 1
ATOM 770 C CA . GLY A 1 103 ? 10.946 9.175 -2.566 1.00 97.62 103 GLY A CA 1
ATOM 771 C C . GLY A 1 103 ? 9.907 8.077 -2.339 1.00 97.62 103 GLY A C 1
ATOM 772 O O . GLY A 1 103 ? 8.923 8.355 -1.657 1.00 97.62 103 GLY A O 1
ATOM 773 N N . ALA A 1 104 ? 10.103 6.867 -2.874 1.00 98.19 104 ALA A N 1
ATOM 774 C CA . ALA A 1 104 ? 9.236 5.720 -2.615 1.00 98.19 104 ALA A CA 1
ATOM 775 C C . ALA A 1 104 ? 9.014 5.509 -1.107 1.00 98.19 104 ALA A C 1
ATOM 777 O O . ALA A 1 104 ? 9.939 5.712 -0.314 1.00 98.19 104 ALA A O 1
ATOM 778 N N . ALA A 1 105 ? 7.784 5.171 -0.714 1.00 98.56 105 ALA A N 1
ATOM 779 C CA . ALA A 1 105 ? 7.370 5.203 0.685 1.00 98.56 105 ALA A CA 1
ATOM 780 C C . ALA A 1 105 ? 6.501 4.011 1.108 1.00 98.56 105 ALA A C 1
ATOM 782 O O . ALA A 1 105 ? 5.693 3.490 0.331 1.00 98.56 105 ALA A O 1
ATOM 783 N N . GLY A 1 106 ? 6.652 3.638 2.378 1.00 98.25 106 GLY A N 1
ATOM 784 C CA . GLY A 1 106 ? 5.847 2.641 3.071 1.00 98.25 106 GLY A CA 1
ATOM 785 C C . GLY A 1 106 ? 6.110 1.203 2.637 1.00 98.25 106 GLY A C 1
ATOM 786 O O . GLY A 1 106 ? 7.115 0.905 1.983 1.00 98.25 106 GLY A O 1
ATOM 787 N N . LEU A 1 107 ? 5.183 0.321 3.017 1.00 98.31 107 LEU A N 1
ATOM 788 C CA . LEU A 1 107 ? 5.318 -1.134 2.905 1.00 98.31 107 LEU A CA 1
ATOM 789 C C . LEU A 1 107 ? 5.656 -1.608 1.487 1.00 98.31 107 LEU A C 1
ATOM 791 O O . LEU A 1 107 ? 6.556 -2.417 1.303 1.00 98.31 107 LEU A O 1
ATOM 795 N N . MET A 1 108 ? 4.969 -1.062 0.488 1.00 98.69 108 MET A N 1
ATOM 796 C CA . MET A 1 108 ? 5.112 -1.457 -0.914 1.00 98.69 108 MET A CA 1
ATOM 797 C C . MET A 1 108 ? 5.942 -0.465 -1.734 1.00 98.69 108 MET A C 1
ATOM 799 O O . MET A 1 108 ? 5.863 -0.487 -2.963 1.00 98.69 108 MET A O 1
ATOM 803 N N . GLN A 1 109 ? 6.689 0.426 -1.062 1.00 98.50 109 GLN A N 1
ATOM 804 C CA . GLN A 1 109 ? 7.527 1.461 -1.681 1.00 98.50 109 GLN A CA 1
ATOM 805 C C . GLN A 1 109 ? 6.796 2.204 -2.814 1.00 98.50 109 GLN A C 1
ATOM 807 O O . GLN A 1 109 ? 7.278 2.356 -3.938 1.00 98.50 109 GLN A O 1
ATOM 812 N N . VAL A 1 110 ? 5.596 2.699 -2.503 1.00 98.38 110 VAL A N 1
ATOM 813 C CA . VAL A 1 110 ? 4.755 3.431 -3.453 1.00 98.38 110 VAL A CA 1
ATOM 814 C C . VAL A 1 110 ? 5.438 4.742 -3.838 1.00 98.38 110 VAL A C 1
ATOM 816 O O . VAL A 1 110 ? 5.848 5.531 -2.985 1.00 98.38 110 VAL A O 1
ATOM 819 N N . MET A 1 111 ? 5.553 4.990 -5.144 1.00 97.94 111 MET A N 1
ATOM 820 C CA . MET A 1 111 ? 6.164 6.211 -5.668 1.00 97.94 111 MET A CA 1
ATOM 821 C C . MET A 1 111 ? 5.289 7.456 -5.416 1.00 97.94 111 MET A C 1
ATOM 823 O O . MET A 1 111 ? 4.070 7.382 -5.580 1.00 97.94 111 MET A O 1
ATOM 827 N N . PRO A 1 112 ? 5.879 8.638 -5.132 1.00 96.81 112 PRO A N 1
ATOM 828 C CA . PRO A 1 112 ? 5.120 9.849 -4.795 1.00 96.81 112 PRO A CA 1
ATOM 829 C C . PRO A 1 112 ? 4.090 10.284 -5.845 1.00 96.81 112 PRO A C 1
ATOM 831 O O . PRO A 1 112 ? 3.036 10.806 -5.496 1.00 96.81 112 PRO A O 1
ATOM 834 N N . PHE A 1 113 ? 4.364 10.064 -7.136 1.00 96.62 113 PHE A N 1
ATOM 835 C CA . PHE A 1 113 ? 3.425 10.444 -8.195 1.00 96.62 113 PHE A CA 1
ATOM 836 C C . PHE A 1 113 ? 2.116 9.641 -8.123 1.00 96.62 113 PHE A C 1
ATOM 838 O O . PHE A 1 113 ? 1.062 10.173 -8.465 1.00 96.62 113 PHE A O 1
ATOM 845 N N . TRP A 1 114 ? 2.146 8.403 -7.614 1.00 96.69 114 TRP A N 1
ATOM 846 C CA . TRP A 1 114 ? 0.936 7.613 -7.398 1.00 96.69 114 TRP A CA 1
ATOM 847 C C . TRP A 1 114 ? 0.054 8.174 -6.292 1.00 96.69 114 TRP A C 1
ATOM 849 O O . TRP A 1 114 ? -1.159 8.161 -6.463 1.00 96.69 114 TRP A O 1
ATOM 859 N N . ALA A 1 115 ? 0.629 8.738 -5.222 1.00 93.62 115 ALA A N 1
ATOM 860 C CA . ALA A 1 115 ? -0.154 9.450 -4.209 1.00 93.62 115 ALA A CA 1
ATOM 861 C C . ALA A 1 115 ? -0.962 10.589 -4.849 1.00 93.62 115 ALA A C 1
ATOM 863 O O . ALA A 1 115 ? -2.170 10.690 -4.640 1.00 93.62 115 ALA A O 1
ATOM 864 N N . SER A 1 116 ? -0.318 11.377 -5.717 1.00 92.94 116 SER A N 1
ATOM 865 C CA . SER A 1 116 ? -0.978 12.452 -6.462 1.00 92.94 116 SER A CA 1
ATOM 866 C C . SER A 1 116 ? -2.082 11.934 -7.387 1.00 92.94 116 SER A C 1
ATOM 868 O O . SER A 1 116 ? -3.163 12.516 -7.417 1.00 92.94 116 SER A O 1
ATOM 870 N N . HIS A 1 117 ? -1.850 10.837 -8.118 1.00 94.75 117 HIS A N 1
ATOM 871 C CA . HIS A 1 117 ? -2.881 10.232 -8.974 1.00 94.75 117 HIS A CA 1
ATOM 872 C C . HIS A 1 117 ? -4.049 9.640 -8.182 1.00 94.75 117 HIS A C 1
ATOM 874 O O . HIS A 1 117 ? -5.183 9.685 -8.653 1.00 94.75 117 HIS A O 1
ATOM 880 N N . TYR A 1 118 ? -3.773 9.097 -6.998 1.00 93.75 118 TYR A N 1
ATOM 881 C CA . TY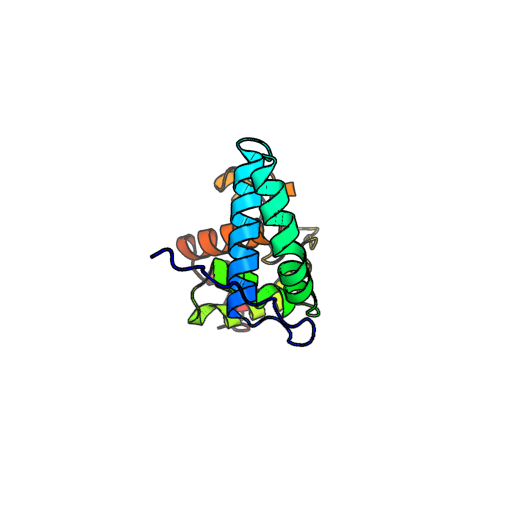R A 1 118 ? -4.785 8.558 -6.097 1.00 93.75 118 TYR A CA 1
ATOM 882 C C . TYR A 1 118 ? -5.553 9.662 -5.350 1.00 93.75 118 TYR A C 1
ATOM 884 O O . TYR A 1 118 ? -6.638 9.426 -4.828 1.00 93.75 118 TYR A O 1
ATOM 892 N N . GLY A 1 119 ? -5.015 10.886 -5.323 1.00 95.06 119 GLY A N 1
ATOM 893 C CA . GLY A 1 119 ? -5.628 12.035 -4.662 1.00 95.06 119 GLY A CA 1
ATOM 894 C C . GLY A 1 119 ? -5.363 12.097 -3.157 1.00 95.06 119 GLY A C 1
ATOM 895 O O . GLY A 1 119 ? -6.191 12.625 -2.417 1.00 95.06 119 GLY A O 1
ATOM 896 N N . VAL A 1 120 ? -4.226 11.570 -2.693 1.00 93.69 120 VAL A N 1
ATOM 897 C CA . VAL A 1 120 ? -3.806 11.606 -1.282 1.00 93.69 120 VAL A CA 1
ATOM 898 C C . VAL A 1 120 ? -2.475 12.335 -1.110 1.00 93.69 120 VAL A C 1
ATOM 900 O O . VAL A 1 120 ? -1.717 12.529 -2.061 1.00 93.69 120 VAL A O 1
ATOM 903 N N . SER A 1 121 ? -2.182 12.773 0.116 1.00 96.44 121 SER A N 1
ATOM 904 C CA . SER A 1 121 ? -0.896 13.396 0.433 1.00 96.44 121 SER A CA 1
ATOM 905 C C . SER A 1 121 ? 0.237 12.367 0.444 1.00 96.44 121 SER A C 1
ATOM 907 O O . SER A 1 121 ? 0.018 11.175 0.651 1.00 96.44 121 SER A O 1
ATOM 909 N N . TYR A 1 122 ? 1.477 12.838 0.288 1.00 96.44 122 TYR A N 1
ATOM 910 C CA . TYR A 1 122 ? 2.657 11.978 0.410 1.00 96.44 122 TYR A CA 1
ATOM 911 C C . TYR A 1 122 ? 2.747 11.304 1.787 1.00 96.44 122 TYR A C 1
ATOM 913 O O . TYR A 1 122 ? 3.065 10.125 1.879 1.00 96.44 122 TYR A O 1
ATOM 921 N N . GLN A 1 123 ? 2.426 12.032 2.859 1.00 96.50 123 GLN A N 1
ATOM 922 C CA . GLN A 1 123 ? 2.453 11.517 4.230 1.00 96.50 123 GLN A CA 1
ATOM 923 C C . GLN A 1 123 ? 1.495 10.340 4.431 1.00 96.50 123 GLN A C 1
ATOM 925 O O . GLN A 1 123 ? 1.779 9.457 5.233 1.00 96.50 123 GLN A O 1
ATOM 930 N N . ALA A 1 124 ? 0.392 10.303 3.684 1.00 94.38 124 ALA A N 1
ATOM 931 C CA . ALA A 1 124 ? -0.572 9.217 3.762 1.00 94.38 124 ALA A CA 1
ATOM 932 C C . ALA A 1 124 ? 0.014 7.874 3.276 1.00 94.38 124 ALA A C 1
ATOM 934 O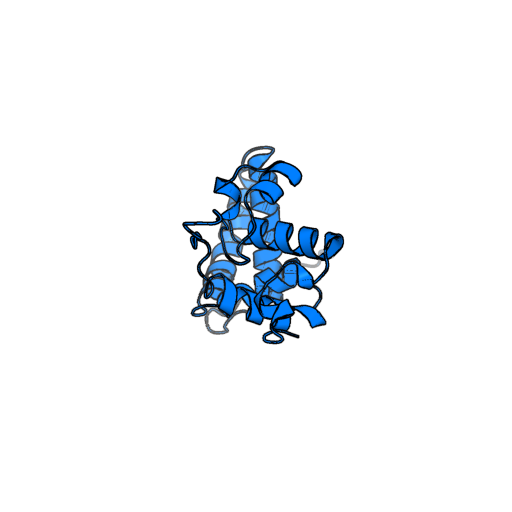 O . ALA A 1 124 ? -0.477 6.822 3.667 1.00 94.38 124 ALA A O 1
ATOM 935 N N . LEU A 1 125 ? 1.106 7.886 2.495 1.00 96.50 125 LEU A N 1
ATOM 936 C CA . LEU A 1 125 ? 1.783 6.664 2.044 1.00 96.50 125 LEU A CA 1
ATOM 937 C C . LEU A 1 125 ? 2.443 5.866 3.176 1.00 96.50 125 LEU A C 1
ATOM 939 O O . LEU A 1 125 ? 2.773 4.704 2.961 1.00 96.50 125 LEU A O 1
ATOM 943 N N . PHE A 1 126 ? 2.654 6.461 4.351 1.00 96.25 126 PHE A N 1
ATOM 944 C CA . PHE A 1 126 ? 3.207 5.757 5.514 1.00 96.25 126 PHE A CA 1
ATOM 945 C C . PHE A 1 126 ? 2.127 5.076 6.369 1.00 96.25 126 PHE A C 1
ATOM 947 O O . PHE A 1 126 ? 2.450 4.415 7.353 1.00 96.25 126 PHE A O 1
ATOM 954 N N . GLU A 1 127 ? 0.846 5.231 6.017 1.00 93.44 127 GLU A N 1
ATOM 955 C CA . GLU A 1 127 ? -0.246 4.494 6.651 1.00 93.44 127 GLU A CA 1
ATOM 956 C C . GLU A 1 127 ? -0.349 3.098 6.000 1.00 93.44 127 GLU A C 1
ATOM 958 O O . GLU A 1 127 ? -0.556 3.019 4.784 1.00 93.44 127 GLU A O 1
ATOM 963 N N . PRO A 1 128 ? -0.162 1.997 6.756 1.00 93.94 128 PRO A N 1
ATOM 964 C CA . PRO A 1 128 ? -0.079 0.644 6.201 1.00 93.94 128 PRO A CA 1
ATOM 965 C C . PRO A 1 128 ? -1.261 0.243 5.316 1.00 93.94 128 PRO A C 1
ATOM 967 O O . PRO A 1 128 ? -1.059 -0.302 4.228 1.00 93.94 128 PRO A O 1
ATOM 970 N N . ALA A 1 129 ? -2.490 0.514 5.764 1.00 93.69 129 ALA A N 1
ATOM 971 C CA . ALA A 1 129 ? -3.692 0.067 5.074 1.00 93.69 129 ALA A CA 1
ATOM 972 C C . ALA A 1 129 ? -3.875 0.805 3.742 1.00 93.69 129 ALA A C 1
ATOM 974 O O . ALA A 1 129 ? -4.137 0.174 2.719 1.00 93.69 129 ALA A O 1
ATOM 975 N N . LEU A 1 130 ? -3.671 2.121 3.724 1.00 93.81 130 LEU A N 1
ATOM 976 C CA . LEU A 1 130 ? -3.719 2.946 2.524 1.00 93.81 130 LEU A CA 1
ATOM 977 C C . LEU A 1 130 ? -2.557 2.637 1.574 1.00 93.81 130 LEU A C 1
ATOM 979 O O . LEU A 1 130 ? -2.749 2.646 0.360 1.00 93.81 130 LEU A O 1
ATOM 983 N N . ASN A 1 131 ? -1.362 2.331 2.088 1.00 98.06 131 ASN A N 1
ATOM 984 C CA . ASN A 1 131 ? -0.238 1.916 1.249 1.00 98.06 131 ASN A CA 1
ATOM 985 C C . ASN A 1 131 ? -0.569 0.629 0.472 1.00 98.06 131 ASN A C 1
ATOM 987 O O . ASN A 1 131 ? -0.351 0.573 -0.740 1.00 98.06 131 ASN A O 1
ATOM 991 N N . LEU A 1 132 ? -1.161 -0.365 1.146 1.00 98.00 132 LEU A N 1
ATOM 992 C CA . LEU A 1 132 ? -1.601 -1.622 0.532 1.00 98.00 132 LEU A CA 1
ATOM 993 C C . LEU A 1 132 ? -2.813 -1.445 -0.394 1.00 98.00 132 LEU A C 1
ATOM 995 O O . LEU A 1 132 ? -2.844 -2.041 -1.469 1.00 98.00 132 LEU A O 1
ATOM 999 N N . GLU A 1 133 ? -3.761 -0.572 -0.044 1.00 97.06 133 GLU A N 1
ATOM 1000 C CA . GLU A 1 133 ? -4.874 -0.184 -0.920 1.00 97.06 133 GLU A CA 1
ATOM 1001 C C . GLU A 1 133 ? -4.357 0.406 -2.244 1.00 97.06 133 GLU A C 1
ATOM 1003 O O . GLU A 1 133 ? -4.755 -0.026 -3.329 1.00 97.06 133 GLU A O 1
ATOM 1008 N N . ILE A 1 134 ? -3.422 1.360 -2.172 1.00 97.62 134 ILE A N 1
ATOM 1009 C CA . ILE A 1 134 ? -2.820 1.983 -3.358 1.00 97.62 134 ILE A CA 1
ATOM 1010 C C . ILE A 1 134 ? -1.994 0.963 -4.144 1.00 97.62 134 ILE A C 1
ATOM 1012 O O . ILE A 1 134 ? -2.039 0.970 -5.373 1.00 97.62 134 ILE A O 1
ATOM 1016 N N . ALA A 1 135 ? -1.265 0.068 -3.474 1.00 98.31 135 ALA A N 1
ATOM 1017 C CA . ALA A 1 135 ? -0.525 -1.000 -4.140 1.00 98.31 135 ALA A CA 1
ATOM 1018 C C . ALA A 1 135 ? -1.457 -1.939 -4.928 1.00 98.31 135 ALA A C 1
ATOM 1020 O O . ALA A 1 135 ? -1.185 -2.218 -6.095 1.00 98.31 135 ALA A O 1
ATOM 1021 N N . SER A 1 136 ? -2.591 -2.350 -4.351 1.00 98.31 136 SER A N 1
ATOM 1022 C CA . SER A 1 136 ? -3.617 -3.142 -5.050 1.00 98.31 136 SER A CA 1
ATOM 1023 C C . SER A 1 136 ? -4.195 -2.384 -6.255 1.00 98.31 136 SER A C 1
ATOM 1025 O O . SER A 1 136 ? -4.328 -2.927 -7.357 1.00 98.31 136 SER A O 1
ATOM 1027 N N . TRP A 1 137 ? -4.422 -1.075 -6.115 1.00 97.69 137 TRP A N 1
ATOM 1028 C CA . TRP A 1 137 ? -4.836 -0.229 -7.234 1.00 97.69 137 TRP A CA 1
ATOM 1029 C C . TRP A 1 137 ? -3.772 -0.127 -8.345 1.00 97.69 137 TRP A C 1
ATOM 1031 O O . TRP A 1 137 ? -4.116 -0.227 -9.525 1.00 97.69 137 TRP A O 1
ATOM 1041 N N . ILE A 1 138 ? -2.485 0.022 -8.000 1.00 98.06 138 ILE A N 1
ATOM 1042 C CA . ILE A 1 138 ? -1.362 0.027 -8.958 1.00 98.06 138 ILE A CA 1
ATOM 1043 C C . ILE A 1 138 ? -1.276 -1.312 -9.690 1.00 98.06 138 ILE A C 1
ATOM 1045 O O . ILE A 1 138 ? -1.106 -1.320 -10.912 1.00 98.06 138 ILE A O 1
ATOM 1049 N N . LEU A 1 139 ? -1.440 -2.431 -8.978 1.00 97.94 139 LEU A N 1
ATOM 1050 C CA . LEU A 1 139 ? -1.455 -3.768 -9.567 1.00 97.94 139 LEU A CA 1
ATOM 1051 C C . LEU A 1 139 ? -2.519 -3.868 -10.670 1.00 97.94 139 LEU A C 1
ATOM 1053 O O . LEU A 1 139 ? -2.214 -4.299 -11.781 1.00 97.94 139 LEU A O 1
ATOM 1057 N N . GLY A 1 140 ? -3.730 -3.358 -10.424 1.00 97.00 140 GLY A N 1
ATOM 1058 C CA . GLY A 1 140 ? -4.795 -3.296 -11.431 1.00 97.00 140 GLY A CA 1
ATOM 1059 C C . GLY A 1 140 ? -4.503 -2.386 -12.638 1.00 97.00 140 GLY A C 1
ATOM 1060 O O . GLY A 1 140 ? -5.211 -2.459 -13.644 1.00 97.00 140 GLY A O 1
ATOM 1061 N N . LYS A 1 141 ? -3.484 -1.518 -12.571 1.00 96.38 141 LYS A N 1
ATOM 1062 C CA . LYS A 1 141 ? -3.087 -0.598 -13.655 1.00 96.38 141 LYS A CA 1
ATOM 1063 C C . LYS A 1 141 ? -1.854 -1.052 -14.427 1.00 96.38 141 LYS A C 1
ATOM 1065 O O . LYS A 1 141 ? -1.814 -0.876 -15.642 1.00 96.38 141 LYS A O 1
ATOM 1070 N N . GLN A 1 142 ? -0.841 -1.558 -13.734 1.00 96.00 142 GLN A N 1
ATOM 1071 C CA . GLN A 1 142 ? 0.477 -1.854 -14.306 1.00 96.00 142 GLN A CA 1
ATOM 1072 C C . GLN A 1 142 ? 0.875 -3.326 -14.201 1.00 96.00 142 GLN A C 1
ATOM 1074 O O . GLN A 1 142 ? 1.906 -3.716 -14.749 1.00 96.00 142 GLN A O 1
ATOM 1079 N N . GLY A 1 143 ? 0.075 -4.147 -13.521 1.00 97.31 143 GLY A N 1
ATOM 1080 C CA . GLY A 1 143 ? 0.450 -5.513 -13.197 1.00 97.31 143 GLY A CA 1
ATOM 1081 C C . GLY A 1 143 ? 1.655 -5.574 -12.253 1.00 97.31 143 GLY A C 1
ATOM 1082 O O . GLY A 1 143 ? 2.134 -4.572 -11.718 1.00 97.31 143 GLY A O 1
ATOM 1083 N N . TRP A 1 144 ? 2.179 -6.782 -12.076 1.00 97.69 144 TRP A N 1
ATOM 1084 C CA . TRP A 1 144 ? 3.287 -7.064 -11.163 1.00 97.69 144 TRP A CA 1
ATOM 1085 C C . TRP A 1 144 ? 4.608 -6.386 -11.532 1.00 97.69 144 TRP A C 1
ATOM 1087 O O . TRP A 1 144 ? 5.467 -6.179 -10.676 1.00 97.69 144 TRP A O 1
ATOM 1097 N N . THR A 1 145 ? 4.778 -5.999 -12.798 1.00 96.69 145 THR A N 1
ATOM 1098 C CA . THR A 1 145 ? 6.007 -5.359 -13.282 1.00 96.69 145 THR A CA 1
ATOM 1099 C C . THR A 1 145 ? 6.237 -3.958 -12.713 1.00 96.69 145 THR A C 1
ATOM 1101 O O . THR A 1 145 ? 7.306 -3.385 -12.927 1.00 96.69 145 THR A O 1
ATOM 1104 N N . ALA A 1 146 ? 5.275 -3.412 -11.962 1.00 96.44 146 ALA A N 1
ATOM 1105 C CA . ALA A 1 146 ? 5.458 -2.187 -11.191 1.00 96.44 146 ALA A CA 1
ATOM 1106 C C . ALA A 1 146 ? 6.532 -2.320 -10.092 1.00 96.44 146 ALA A C 1
ATOM 1108 O O . ALA A 1 146 ? 7.145 -1.316 -9.730 1.00 96.44 146 ALA A O 1
ATOM 1109 N N . TRP A 1 147 ? 6.814 -3.538 -9.606 1.00 97.75 147 TRP A N 1
ATOM 1110 C CA . TRP A 1 147 ? 7.799 -3.782 -8.547 1.00 97.75 147 TRP A CA 1
ATOM 1111 C C . TRP A 1 147 ? 9.074 -4.444 -9.072 1.00 97.75 147 TRP A C 1
ATOM 1113 O O . TRP A 1 147 ? 9.060 -5.461 -9.774 1.00 97.75 147 TRP A O 1
ATOM 1123 N N . SER A 1 148 ? 10.226 -3.882 -8.699 1.00 96.00 148 SER A N 1
ATOM 1124 C CA . SER A 1 148 ? 11.529 -4.354 -9.182 1.00 96.00 148 SER A CA 1
ATOM 1125 C C . SER A 1 148 ? 11.892 -5.792 -8.767 1.00 96.00 148 SER A C 1
ATOM 1127 O O . SER A 1 148 ? 12.547 -6.471 -9.565 1.00 96.00 148 SER A O 1
ATOM 1129 N N . PRO A 1 149 ? 11.515 -6.313 -7.577 1.00 97.88 149 PRO A N 1
ATOM 1130 C CA . PRO A 1 149 ? 11.802 -7.699 -7.215 1.00 97.88 149 PRO A CA 1
ATOM 1131 C C . PRO A 1 149 ? 11.062 -8.699 -8.115 1.00 97.88 149 PRO A C 1
ATOM 1133 O O . PRO A 1 149 ? 11.655 -9.701 -8.514 1.00 97.88 149 PRO A O 1
ATOM 1136 N N . TYR A 1 150 ? 9.830 -8.391 -8.541 1.00 98.00 150 TYR A N 1
ATOM 1137 C CA . TYR A 1 150 ? 9.100 -9.203 -9.522 1.00 98.00 150 TYR A CA 1
ATOM 1138 C C . TYR A 1 150 ? 9.829 -9.250 -10.872 1.00 98.00 150 TYR A C 1
ATOM 1140 O O . TYR A 1 150 ? 10.069 -10.325 -11.431 1.00 98.00 150 TYR A O 1
ATOM 1148 N N . ASN A 1 151 ? 10.263 -8.084 -11.367 1.00 97.25 151 ASN A N 1
ATOM 1149 C CA . ASN A 1 151 ? 11.008 -7.968 -12.627 1.00 97.25 151 ASN A CA 1
ATOM 1150 C C . ASN A 1 151 ? 12.312 -8.778 -12.610 1.00 97.25 151 ASN A C 1
ATOM 1152 O O . ASN A 1 151 ? 12.699 -9.359 -13.623 1.00 97.25 151 ASN A O 1
ATOM 1156 N N . ARG A 1 152 ? 12.958 -8.863 -11.443 1.00 97.38 152 ARG A N 1
ATOM 1157 C CA . ARG A 1 152 ? 14.174 -9.655 -11.209 1.00 97.38 152 ARG A CA 1
ATOM 1158 C C . ARG A 1 152 ? 13.915 -11.148 -10.981 1.00 97.38 152 ARG A C 1
ATOM 1160 O O . ARG A 1 152 ? 14.871 -11.900 -10.842 1.00 97.38 152 ARG A O 1
ATOM 1167 N N . GLY A 1 153 ? 12.655 -11.583 -10.961 1.00 97.44 153 GLY A N 1
ATOM 1168 C CA . GLY A 1 153 ? 12.287 -12.984 -10.761 1.00 97.44 153 GLY A CA 1
ATOM 1169 C C . GLY A 1 153 ? 12.312 -13.454 -9.305 1.00 97.44 153 GLY A C 1
ATOM 1170 O O . GLY A 1 153 ? 12.263 -14.656 -9.084 1.00 97.44 153 GLY A O 1
ATOM 1171 N N . LEU A 1 154 ? 12.395 -12.538 -8.333 1.00 97.56 154 LEU A N 1
ATOM 1172 C CA . LEU A 1 154 ? 12.525 -12.878 -6.909 1.00 97.56 154 LEU A CA 1
ATOM 1173 C C . LEU A 1 154 ? 11.184 -13.254 -6.259 1.00 97.56 154 LEU A C 1
ATOM 1175 O O . LEU A 1 154 ? 11.167 -14.079 -5.358 1.00 97.56 154 LEU A O 1
ATOM 1179 N N . CYS A 1 155 ? 10.077 -12.680 -6.741 1.00 96.88 155 CYS A N 1
ATOM 1180 C CA . CYS A 1 155 ? 8.724 -12.879 -6.201 1.00 96.88 155 CYS A CA 1
ATOM 1181 C C . CYS A 1 155 ? 7.727 -13.207 -7.325 1.00 96.88 155 CYS A C 1
ATOM 1183 O O . CYS A 1 155 ? 6.775 -12.458 -7.535 1.00 96.88 155 CYS A O 1
ATOM 1185 N N . ARG A 1 156 ? 8.001 -14.233 -8.140 1.00 90.94 156 ARG A N 1
ATOM 1186 C CA . ARG A 1 156 ? 7.121 -14.617 -9.258 1.00 90.94 156 ARG A CA 1
ATOM 1187 C C . ARG A 1 156 ? 6.027 -15.570 -8.840 1.00 90.94 156 ARG A C 1
ATOM 1189 O O . ARG A 1 156 ? 6.309 -16.505 -8.076 1.00 90.94 156 ARG A O 1
#

Sequence (156 aa):
MTAALLFSPVSLDESPTDEECVDAWATMATLARQEARRGLTSDRLASLNDLLPTFVACTQGDGVDRWGPLVSVYFASEDVERVMCLMGHESNGDPTARNSTSGAAGLMQVMPFWASHYGVSYQALFEPALNLEIASWILGKQGWTAWSPYNRGLCR

Foldseek 3Di:
DDDDPDPDPPDPPDQDDLVLQLVLLLLVLVLVVVCVPPNDDPVVVVVCVVSVVNNVSLQPDPFLNSCLSLLVNQDPPVCSQLLSQQLCVQPSRQLQDADPPQRQGGSNRHGQVLCVVVPHHSVCSSPHNVVSNSVSVVCVVPNPVVGPCVVVVNRD

Radius of gyration: 17.4 Å; chains: 1; bounding box: 56×32×41 Å